Protein AF-A0A951XSM6-F1 (afdb_monomer_lite)

Foldseek 3Di:
DPPPQPLLNVLLVVLQVCPDPLVVLCVQLVPHSVLSVCSNVVVDVDRDPSNSVSSSVSVVVVVVVVVVVVVD

Radius of gyration: 12.47 Å; chains: 1; bounding box: 27×28×37 Å

Sequence (72 aa):
MTSEIGIYDFVMAHLREKRIPQRRVAVESGVPFSTVAKIAQGSIKDPSVHSVQRLYDYFVRVDAEADRKEAA

Secondary structure (DSSP, 8-state):
------HHHHHHHHHHH--S-HHHHHHHHT--HHHHHHHHTT--SS--HHHHHHHHHHHHHHHHHHHHHH--

Structure (mmCIF, N/CA/C/O backbone):
data_AF-A0A951XSM6-F1
#
_entry.id   AF-A0A951XSM6-F1
#
loop_
_atom_site.group_PDB
_atom_site.id
_atom_site.type_symbol
_atom_site.label_atom_id
_atom_site.label_alt_id
_atom_site.label_comp_id
_atom_site.label_asym_id
_atom_site.label_entity_id
_atom_site.label_seq_id
_atom_site.pdbx_PDB_ins_code
_atom_site.Cartn_x
_atom_site.Cartn_y
_atom_site.Cartn_z
_atom_site.occupancy
_atom_site.B_iso_or_equiv
_atom_site.auth_seq_id
_atom_site.auth_comp_id
_atom_site.auth_asym_id
_atom_site.auth_atom_id
_atom_site.pdbx_PDB_model_num
ATOM 1 N N . MET A 1 1 ? 15.403 20.118 3.891 1.00 35.12 1 MET A N 1
ATOM 2 C CA . MET A 1 1 ? 15.169 18.829 4.570 1.00 35.12 1 MET A CA 1
ATOM 3 C C . MET A 1 1 ? 14.781 17.843 3.492 1.00 35.12 1 MET A C 1
ATOM 5 O O . MET A 1 1 ? 13.691 17.961 2.950 1.00 35.12 1 MET A O 1
ATOM 9 N N . THR A 1 2 ? 15.698 16.970 3.091 1.00 41.50 2 THR A N 1
ATOM 10 C CA . THR A 1 2 ? 15.378 15.852 2.200 1.00 41.50 2 THR A CA 1
ATOM 11 C C . THR A 1 2 ? 14.654 14.842 3.077 1.00 41.50 2 THR A C 1
ATOM 13 O O . THR A 1 2 ? 15.293 14.038 3.745 1.00 41.50 2 THR A O 1
ATOM 16 N N . SER A 1 3 ? 13.343 15.004 3.241 1.00 48.41 3 SER A N 1
ATOM 17 C CA . SER A 1 3 ? 12.567 14.060 4.038 1.00 48.41 3 SER A CA 1
ATOM 18 C C . SER A 1 3 ? 12.594 12.731 3.299 1.00 48.41 3 SER A C 1
ATOM 20 O O . SER A 1 3 ? 12.029 12.633 2.211 1.00 48.41 3 SER A O 1
ATOM 22 N N . GLU A 1 4 ? 13.288 11.736 3.854 1.00 61.47 4 GLU A N 1
ATOM 23 C CA . GLU A 1 4 ? 13.079 10.341 3.477 1.00 61.47 4 GLU A CA 1
ATOM 24 C C . GLU A 1 4 ? 11.571 10.093 3.543 1.00 61.47 4 GLU A C 1
ATOM 26 O O . GLU A 1 4 ? 10.959 10.220 4.605 1.00 61.47 4 GLU A O 1
ATOM 31 N N . ILE A 1 5 ? 10.945 9.868 2.387 1.00 73.12 5 ILE A N 1
ATOM 32 C CA . ILE A 1 5 ? 9.507 9.632 2.313 1.00 73.12 5 ILE A CA 1
ATOM 33 C C . ILE A 1 5 ? 9.253 8.348 3.099 1.00 73.12 5 ILE A C 1
ATOM 35 O O . ILE A 1 5 ? 9.730 7.279 2.718 1.00 73.12 5 ILE A O 1
ATOM 39 N N . GLY A 1 6 ? 8.529 8.451 4.213 1.00 87.94 6 GLY A N 1
ATOM 40 C CA . GLY A 1 6 ? 8.175 7.281 5.003 1.00 87.94 6 GLY A CA 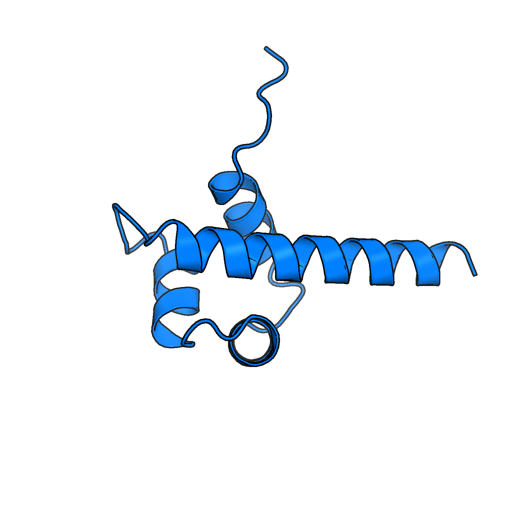1
ATOM 41 C C . GLY A 1 6 ? 7.360 6.303 4.158 1.00 87.94 6 GLY A C 1
ATOM 42 O O . GLY A 1 6 ? 6.575 6.716 3.304 1.00 87.94 6 GLY A O 1
ATOM 43 N N . ILE A 1 7 ? 7.495 4.998 4.415 1.00 91.81 7 ILE A N 1
ATOM 44 C CA . ILE A 1 7 ? 6.783 3.954 3.651 1.00 91.81 7 I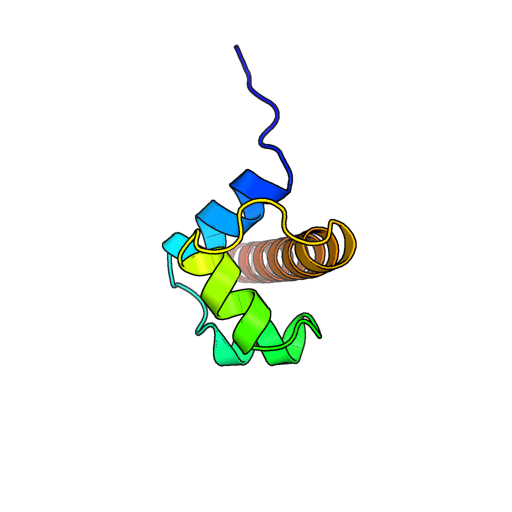LE A CA 1
ATOM 45 C C . ILE A 1 7 ? 5.267 4.200 3.583 1.00 91.81 7 ILE A C 1
ATOM 47 O O . ILE A 1 7 ? 4.620 3.870 2.593 1.00 91.81 7 ILE A O 1
ATOM 51 N N . TYR A 1 8 ? 4.698 4.826 4.618 1.00 91.75 8 TYR A N 1
ATOM 52 C CA . TYR A 1 8 ? 3.292 5.205 4.653 1.00 91.75 8 TYR A CA 1
ATOM 53 C C . TYR A 1 8 ? 2.964 6.319 3.655 1.00 91.75 8 TYR A C 1
ATOM 55 O O . TYR A 1 8 ? 2.007 6.189 2.893 1.00 91.75 8 TYR A O 1
ATOM 63 N N . ASP A 1 9 ? 3.764 7.384 3.623 1.00 91.94 9 ASP A N 1
ATOM 64 C CA . ASP A 1 9 ? 3.567 8.502 2.698 1.00 91.94 9 ASP A CA 1
ATOM 65 C C . ASP A 1 9 ? 3.732 8.044 1.246 1.00 91.94 9 ASP A C 1
ATOM 67 O O . ASP A 1 9 ? 2.935 8.425 0.386 1.00 91.94 9 ASP A O 1
ATOM 71 N N . PHE A 1 10 ? 4.690 7.147 0.992 1.00 94.00 10 PHE A N 1
ATOM 72 C CA . PHE A 1 10 ? 4.882 6.508 -0.311 1.00 94.00 10 PHE A CA 1
ATOM 73 C C . PHE A 1 10 ? 3.640 5.722 -0.757 1.00 94.00 10 PHE A C 1
ATOM 75 O O . PHE A 1 10 ? 3.141 5.905 -1.871 1.00 94.00 10 PHE A O 1
ATOM 82 N N . VAL A 1 11 ? 3.099 4.876 0.127 1.00 95.00 11 VAL A N 1
ATOM 83 C CA . VAL A 1 11 ? 1.870 4.113 -0.141 1.00 95.00 11 VAL A CA 1
ATOM 84 C C . VAL A 1 11 ? 0.683 5.051 -0.366 1.00 95.00 11 VAL A C 1
ATOM 86 O O . VAL A 1 11 ? -0.128 4.831 -1.267 1.00 95.00 11 VAL A O 1
ATOM 89 N N . MET A 1 12 ? 0.573 6.118 0.425 1.00 94.38 12 MET A N 1
ATOM 90 C CA . MET A 1 12 ? -0.518 7.081 0.297 1.00 94.38 12 MET A CA 1
ATOM 91 C C . MET A 1 12 ? -0.446 7.883 -1.001 1.00 94.38 12 MET A C 1
ATOM 93 O O . MET A 1 12 ? -1.498 8.144 -1.586 1.00 94.38 12 MET A O 1
ATOM 97 N N . ALA A 1 13 ? 0.748 8.241 -1.476 1.00 94.44 13 ALA A N 1
ATOM 98 C CA . ALA A 1 13 ? 0.927 8.880 -2.779 1.00 94.44 13 ALA A CA 1
ATOM 99 C C . ALA A 1 13 ? 0.352 7.995 -3.898 1.00 94.44 13 ALA A C 1
ATOM 101 O O . ALA A 1 13 ? -0.568 8.416 -4.602 1.00 94.44 13 ALA A O 1
ATOM 102 N N . HIS A 1 14 ? 0.755 6.725 -3.947 1.00 95.44 14 HIS A N 1
ATOM 103 C CA . HIS A 1 14 ? 0.263 5.753 -4.928 1.00 95.44 14 HIS A CA 1
ATOM 104 C C . HIS A 1 14 ? -1.255 5.548 -4.881 1.00 95.44 14 HIS A C 1
ATOM 106 O O . HIS A 1 14 ? -1.941 5.538 -5.909 1.00 95.44 14 HIS A O 1
ATOM 112 N N . LEU A 1 15 ? -1.819 5.409 -3.677 1.00 94.56 15 LEU A N 1
ATOM 113 C CA . LEU A 1 15 ? -3.264 5.242 -3.511 1.00 94.56 15 LEU A CA 1
ATOM 114 C C . LEU A 1 15 ? -4.049 6.492 -3.943 1.00 94.56 15 LEU A C 1
ATOM 116 O O . LEU A 1 15 ? -5.183 6.364 -4.418 1.00 94.56 15 LEU A O 1
ATOM 120 N N . ARG A 1 16 ? -3.465 7.688 -3.796 1.00 93.69 16 ARG A N 1
ATOM 121 C CA . ARG A 1 16 ? -4.071 8.969 -4.197 1.00 93.69 16 ARG A CA 1
ATOM 12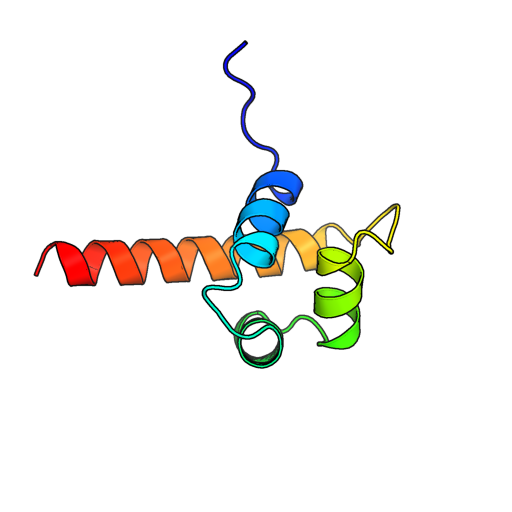2 C C . ARG A 1 16 ? -3.974 9.236 -5.691 1.00 93.69 16 ARG A C 1
ATOM 124 O O . ARG A 1 16 ? -4.906 9.823 -6.238 1.00 93.69 16 ARG A O 1
ATOM 131 N N . GLU A 1 17 ? -2.912 8.778 -6.344 1.00 94.25 17 GLU A N 1
ATOM 132 C CA . GLU A 1 17 ? -2.763 8.872 -7.799 1.00 94.25 17 GLU A CA 1
ATOM 133 C C . GLU A 1 17 ? -3.829 8.068 -8.552 1.00 94.25 17 GLU A C 1
ATOM 135 O O . GLU A 1 17 ? -4.159 8.390 -9.691 1.00 94.25 17 GLU A O 1
ATOM 140 N N . LYS A 1 18 ? -4.394 7.026 -7.921 1.00 91.00 18 LYS A N 1
ATOM 141 C CA . LYS A 1 18 ? -5.464 6.179 -8.485 1.00 91.00 18 LYS A CA 1
ATOM 142 C C . LYS A 1 18 ? -5.118 5.558 -9.849 1.00 91.00 18 LYS A C 1
ATOM 144 O O . LYS A 1 18 ? -6.021 5.159 -10.581 1.00 91.00 18 LYS A O 1
ATOM 149 N N . ARG A 1 19 ? -3.826 5.405 -10.168 1.00 92.12 19 ARG A N 1
ATOM 150 C CA . ARG A 1 19 ? -3.350 4.729 -11.392 1.00 92.12 19 ARG A CA 1
ATOM 151 C C . ARG A 1 19 ? -3.772 3.262 -11.441 1.00 92.12 19 ARG A C 1
ATOM 153 O O . ARG A 1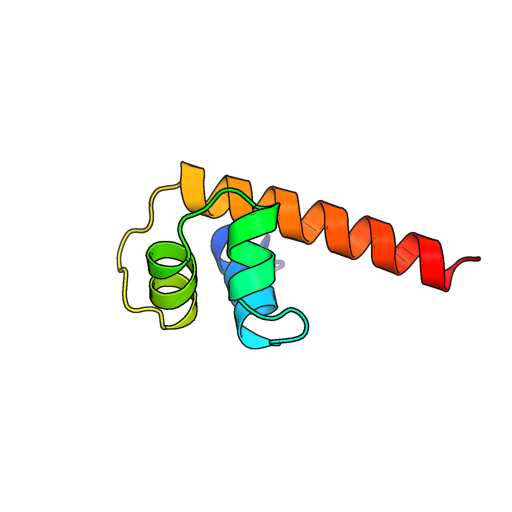 19 ? -4.035 2.726 -12.513 1.00 92.12 19 ARG A O 1
ATOM 160 N N . ILE A 1 20 ? -3.864 2.621 -10.274 1.00 94.44 20 ILE A N 1
ATOM 161 C CA . ILE A 1 20 ? -4.260 1.221 -10.127 1.00 94.44 20 ILE A CA 1
ATOM 162 C C . ILE A 1 20 ? -5.578 1.146 -9.346 1.00 94.44 20 ILE A C 1
ATOM 164 O O . ILE A 1 20 ? -5.679 1.715 -8.254 1.00 94.44 20 ILE A O 1
ATOM 168 N N . PRO A 1 21 ? -6.593 0.412 -9.838 1.00 96.00 21 PRO A N 1
ATOM 169 C CA . PRO A 1 21 ? -7.823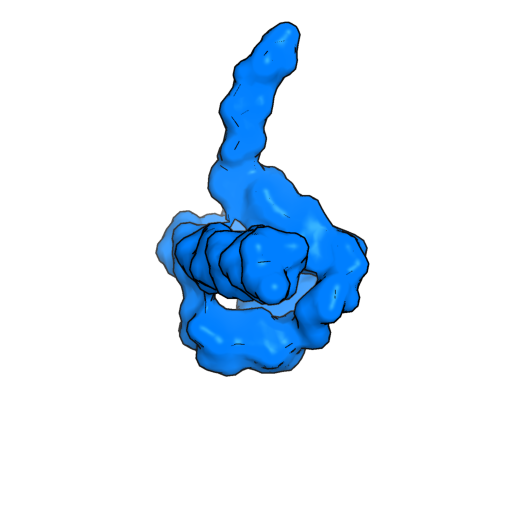 0.192 -9.088 1.00 96.00 21 PRO A CA 1
ATOM 170 C C . PRO A 1 21 ? -7.548 -0.482 -7.738 1.00 96.00 21 PRO A C 1
ATOM 172 O O . PRO A 1 21 ? -6.908 -1.531 -7.682 1.00 96.00 21 PRO A O 1
ATOM 175 N N . GLN A 1 22 ? -8.111 0.045 -6.648 1.00 95.50 22 GLN A N 1
ATOM 176 C CA . GLN A 1 22 ? -7.879 -0.474 -5.288 1.00 95.50 22 GLN A CA 1
ATOM 177 C C . GLN A 1 22 ? -8.240 -1.959 -5.118 1.00 95.50 22 GLN A C 1
ATOM 179 O O . GLN A 1 22 ? -7.622 -2.657 -4.320 1.00 95.50 22 GLN A O 1
ATOM 184 N N . ARG A 1 23 ? -9.215 -2.471 -5.886 1.00 96.50 23 ARG A N 1
ATOM 185 C CA . ARG A 1 23 ? -9.531 -3.910 -5.917 1.00 96.50 23 ARG A CA 1
ATOM 186 C C . ARG A 1 23 ? -8.345 -4.745 -6.394 1.00 96.50 23 ARG A C 1
ATOM 188 O O . ARG A 1 23 ? -8.081 -5.793 -5.820 1.00 96.50 23 ARG A O 1
ATOM 195 N N . ARG A 1 24 ? -7.631 -4.269 -7.414 1.00 97.31 24 ARG A N 1
ATOM 196 C CA . ARG A 1 24 ? -6.445 -4.932 -7.955 1.00 97.31 24 ARG A CA 1
ATOM 197 C C . ARG A 1 24 ? -5.285 -4.864 -6.968 1.00 97.31 24 ARG A C 1
ATOM 199 O O . ARG A 1 24 ? -4.693 -5.894 -6.675 1.00 97.31 24 ARG A O 1
ATOM 206 N N . VAL A 1 25 ? -5.058 -3.688 -6.377 1.00 97.50 25 VAL A N 1
ATOM 207 C CA . VAL A 1 25 ? -4.070 -3.503 -5.301 1.00 97.50 25 VAL A CA 1
ATOM 208 C C . VAL A 1 25 ? -4.315 -4.501 -4.167 1.00 97.50 25 VAL A C 1
ATOM 210 O O . VAL A 1 25 ? -3.388 -5.170 -3.733 1.00 97.50 25 VAL A O 1
ATOM 213 N N . ALA A 1 26 ? -5.559 -4.654 -3.711 1.00 97.56 26 ALA A N 1
ATOM 214 C CA . ALA A 1 26 ? -5.902 -5.574 -2.626 1.00 97.56 26 ALA A CA 1
ATOM 215 C C . ALA A 1 26 ? -5.589 -7.042 -2.959 1.00 97.56 26 ALA A C 1
ATOM 217 O O . ALA A 1 26 ? -4.997 -7.750 -2.147 1.00 97.56 26 ALA A O 1
ATOM 218 N N . VAL A 1 27 ? -5.958 -7.491 -4.162 1.00 97.81 27 VAL A N 1
ATOM 219 C CA . VAL A 1 27 ? -5.693 -8.865 -4.615 1.00 97.81 27 VAL A CA 1
ATOM 220 C C . VAL A 1 27 ? -4.192 -9.128 -4.720 1.00 97.81 27 VAL A C 1
ATOM 222 O O . VAL A 1 27 ? -3.713 -10.128 -4.196 1.00 97.81 27 VAL A O 1
ATOM 225 N N . GLU A 1 28 ? -3.443 -8.227 -5.353 1.00 97.44 28 GLU A N 1
ATOM 226 C CA . GLU A 1 28 ? -2.023 -8.452 -5.646 1.00 97.44 28 GLU A CA 1
ATOM 227 C C . GLU A 1 28 ? -1.093 -8.191 -4.450 1.00 97.44 28 GLU A C 1
ATOM 229 O O . GLU A 1 28 ? -0.044 -8.820 -4.350 1.00 97.44 28 GLU A O 1
ATOM 234 N N . SER A 1 29 ? -1.469 -7.303 -3.525 1.00 96.69 29 SER A N 1
ATOM 235 C CA . SER A 1 29 ? -0.718 -7.067 -2.277 1.00 96.69 29 SER A CA 1
ATOM 236 C C . SER A 1 29 ? -1.064 -8.061 -1.161 1.00 96.69 29 SER A C 1
ATOM 238 O O . SER A 1 29 ? -0.382 -8.118 -0.136 1.00 96.69 29 SER A O 1
ATOM 240 N N . GLY A 1 30 ? -2.162 -8.812 -1.303 1.00 97.00 30 GLY A N 1
ATOM 241 C CA . GLY A 1 30 ? -2.690 -9.683 -0.250 1.00 97.00 30 GLY A CA 1
ATOM 242 C C . GLY A 1 30 ? -3.237 -8.930 0.973 1.00 97.00 30 GLY A C 1
ATOM 243 O O . GLY A 1 30 ? -3.465 -9.540 2.023 1.00 97.00 30 GLY A O 1
ATOM 244 N N . VAL A 1 31 ? -3.435 -7.612 0.874 1.00 96.62 31 VAL A N 1
ATOM 245 C CA . VAL A 1 31 ? -4.089 -6.800 1.907 1.00 96.62 31 VAL A CA 1
ATOM 246 C C . VAL A 1 31 ? -5.599 -6.773 1.646 1.00 96.62 31 VAL A C 1
ATOM 248 O O . VAL A 1 31 ? -6.015 -6.494 0.522 1.00 96.62 31 VAL A O 1
ATOM 251 N N . PRO A 1 32 ? -6.458 -7.013 2.657 1.00 96.94 32 PRO A N 1
ATOM 252 C CA . PRO A 1 32 ? -7.905 -6.973 2.467 1.00 96.94 32 PRO A CA 1
ATOM 253 C C . PRO A 1 32 ? -8.375 -5.653 1.851 1.00 96.94 32 PRO A C 1
ATOM 255 O O . PRO A 1 32 ? -7.955 -4.576 2.276 1.00 96.94 32 PRO A O 1
ATOM 258 N N . PHE A 1 33 ? -9.306 -5.724 0.895 1.00 96.88 33 PHE A N 1
ATOM 259 C CA . PHE A 1 33 ? -9.817 -4.537 0.199 1.00 96.88 33 PHE A CA 1
ATOM 260 C C . PHE A 1 33 ? -10.353 -3.468 1.157 1.00 96.88 33 PHE A C 1
ATOM 262 O O . PHE A 1 33 ? -10.101 -2.284 0.961 1.00 96.88 33 PHE A O 1
ATOM 269 N N . SER A 1 34 ? -11.044 -3.878 2.223 1.00 95.69 34 SER A N 1
ATOM 270 C CA . SER A 1 34 ? -11.540 -2.960 3.251 1.00 95.69 34 SER A CA 1
ATOM 271 C C . SER A 1 34 ? -10.410 -2.189 3.941 1.00 95.69 34 SER A C 1
ATOM 273 O O . SER A 1 34 ? -10.569 -1.003 4.216 1.00 95.69 34 SER A O 1
ATOM 275 N N . THR A 1 35 ? -9.262 -2.825 4.178 1.00 95.50 35 THR A N 1
ATOM 276 C CA . THR A 1 35 ? -8.062 -2.183 4.731 1.00 95.50 35 THR A CA 1
ATOM 277 C C . THR A 1 35 ? -7.460 -1.204 3.730 1.00 95.50 35 THR A C 1
ATOM 279 O O . THR A 1 35 ? -7.214 -0.057 4.094 1.00 95.50 35 THR A O 1
ATOM 282 N N . VAL A 1 36 ? -7.295 -1.607 2.465 1.00 96.38 36 VAL A N 1
ATOM 283 C CA . VAL A 1 36 ? -6.784 -0.721 1.400 1.00 96.38 36 VAL A CA 1
ATOM 284 C C . VAL A 1 36 ? -7.662 0.521 1.251 1.00 96.38 36 VAL A C 1
ATOM 286 O O . VAL A 1 36 ? -7.155 1.641 1.252 1.00 96.38 36 VAL A O 1
ATOM 289 N N . ALA A 1 37 ? -8.983 0.338 1.184 1.00 95.69 37 ALA A N 1
ATOM 290 C CA . ALA A 1 37 ? -9.936 1.434 1.050 1.00 95.69 37 ALA A CA 1
ATOM 291 C C . ALA A 1 37 ? -9.871 2.390 2.248 1.00 95.69 37 ALA A C 1
ATOM 293 O O . ALA A 1 37 ? -9.802 3.604 2.066 1.00 95.69 37 ALA A O 1
ATOM 294 N N . LYS A 1 38 ? -9.836 1.856 3.473 1.00 95.12 38 LYS A N 1
ATOM 295 C CA . LYS A 1 38 ? -9.763 2.670 4.689 1.00 95.12 38 LYS A CA 1
ATOM 296 C C . LYS A 1 38 ? -8.450 3.450 4.813 1.00 95.12 38 LYS A C 1
ATOM 298 O O . LYS A 1 38 ? -8.496 4.602 5.248 1.00 95.12 38 LYS A O 1
ATOM 303 N N . ILE A 1 39 ? -7.321 2.849 4.424 1.00 94.06 39 ILE A N 1
ATOM 304 C CA . ILE A 1 39 ? -6.013 3.521 4.351 1.00 94.06 39 ILE A CA 1
ATOM 305 C C . ILE A 1 39 ? -6.070 4.642 3.312 1.00 94.06 39 ILE A C 1
ATOM 307 O O . ILE A 1 39 ? -5.783 5.784 3.645 1.00 94.06 39 ILE A O 1
ATOM 311 N N . ALA A 1 40 ? -6.533 4.356 2.090 1.00 93.62 40 ALA A N 1
ATOM 312 C CA . ALA A 1 40 ? -6.637 5.356 1.025 1.00 93.62 40 ALA A CA 1
ATOM 313 C C . ALA A 1 40 ? -7.545 6.542 1.402 1.00 93.62 40 ALA A C 1
ATOM 315 O O . ALA A 1 40 ? -7.295 7.675 0.995 1.00 93.62 40 ALA A O 1
ATOM 316 N N . GLN A 1 41 ? -8.592 6.284 2.189 1.00 93.25 41 GLN A N 1
ATOM 317 C CA . GLN A 1 41 ? -9.487 7.306 2.739 1.00 93.25 41 GLN A CA 1
ATOM 318 C C . GLN A 1 41 ? -8.873 8.092 3.911 1.00 93.25 41 GLN A C 1
ATOM 320 O O . GLN A 1 41 ? -9.454 9.087 4.331 1.00 93.25 41 GLN A O 1
ATOM 325 N N . GLY A 1 42 ? -7.741 7.654 4.472 1.00 90.56 42 GLY A N 1
ATOM 326 C CA . GLY A 1 42 ? -7.150 8.235 5.683 1.00 90.56 42 GLY A CA 1
ATOM 327 C C . GLY A 1 42 ? -7.979 7.994 6.951 1.00 90.56 42 GLY A C 1
ATOM 328 O O . GLY A 1 42 ? -7.808 8.690 7.944 1.00 90.56 42 GLY A O 1
ATOM 329 N N . SER A 1 43 ? -8.901 7.027 6.920 1.00 90.94 43 SER A N 1
ATOM 330 C CA . SER A 1 43 ? -9.851 6.756 8.013 1.00 90.94 43 SER A CA 1
ATOM 331 C C . SER A 1 43 ? -9.270 5.900 9.145 1.00 90.94 43 SER A C 1
ATOM 333 O O . SER A 1 43 ? -9.861 5.809 10.220 1.00 90.94 43 SER A O 1
ATOM 335 N N . ILE A 1 44 ? -8.119 5.259 8.919 1.00 87.31 44 ILE A N 1
ATOM 336 C CA . ILE A 1 44 ? -7.385 4.517 9.947 1.00 87.31 44 ILE A CA 1
ATOM 337 C C . ILE A 1 44 ? -6.254 5.404 10.451 1.00 87.31 44 ILE A C 1
ATOM 339 O O . ILE A 1 44 ? -5.341 5.725 9.696 1.00 87.31 44 ILE A O 1
ATOM 343 N N . LYS A 1 45 ? -6.316 5.759 11.736 1.00 77.81 45 LYS A N 1
ATOM 344 C CA . LYS A 1 45 ? -5.304 6.583 12.403 1.00 77.81 45 LYS A CA 1
ATOM 345 C C . LYS A 1 45 ? -3.961 5.857 12.543 1.00 77.81 45 LYS A C 1
ATOM 347 O O . LYS A 1 45 ? -2.935 6.446 12.244 1.00 77.81 45 LYS A O 1
ATOM 352 N N . ASP A 1 46 ? -4.002 4.577 12.920 1.00 80.88 46 ASP A N 1
ATOM 353 C CA . ASP A 1 46 ? -2.820 3.736 13.144 1.00 80.88 46 ASP A CA 1
ATOM 354 C C . ASP A 1 46 ? -2.938 2.422 12.351 1.00 80.88 46 ASP A C 1
ATOM 356 O O . ASP A 1 46 ? -3.423 1.406 12.863 1.00 80.88 46 ASP A O 1
ATOM 360 N N . PRO A 1 47 ? -2.586 2.425 11.052 1.00 85.50 47 PRO A N 1
ATOM 361 C CA . PRO A 1 47 ? -2.633 1.221 10.238 1.00 85.50 47 PRO A CA 1
ATOM 362 C C . PRO A 1 47 ? -1.542 0.232 10.656 1.00 85.50 47 PRO A C 1
ATOM 364 O O . PRO A 1 47 ? -0.431 0.607 11.021 1.00 85.50 47 PRO A O 1
ATOM 367 N N . SER A 1 48 ? -1.846 -1.066 10.561 1.00 92.19 48 SER A N 1
ATOM 368 C CA . SER A 1 48 ? -0.863 -2.118 10.834 1.00 92.19 48 SER A CA 1
ATOM 369 C C . SER A 1 48 ? 0.355 -1.960 9.923 1.00 92.19 48 SER A C 1
ATOM 371 O O . SER A 1 48 ? 0.215 -2.002 8.698 1.00 92.19 48 SER A O 1
ATOM 373 N N . VAL A 1 49 ? 1.548 -1.870 10.520 1.00 91.94 49 VAL A N 1
ATOM 374 C CA . VAL A 1 49 ? 2.828 -1.762 9.797 1.00 91.94 49 VAL A CA 1
ATOM 375 C C . VAL A 1 49 ? 2.980 -2.878 8.759 1.00 91.94 49 VAL A C 1
ATOM 377 O O . VAL A 1 49 ? 3.387 -2.617 7.637 1.00 91.94 49 VAL A O 1
ATOM 380 N N . HIS A 1 50 ? 2.534 -4.100 9.063 1.00 95.25 50 HIS A N 1
ATOM 381 C CA . HIS A 1 50 ? 2.581 -5.234 8.130 1.00 95.25 50 HIS A CA 1
ATOM 382 C C . HIS A 1 50 ? 1.670 -5.060 6.906 1.00 95.25 50 HIS A C 1
ATOM 384 O O . HIS A 1 50 ? 1.919 -5.642 5.852 1.00 95.25 50 HIS A O 1
ATOM 390 N N . SER A 1 51 ? 0.574 -4.310 7.039 1.00 95.44 51 SER A N 1
ATOM 391 C CA . SER A 1 51 ? -0.293 -3.989 5.899 1.00 95.44 51 SER A CA 1
ATOM 392 C C . SER A 1 51 ? 0.320 -2.877 5.055 1.00 95.44 51 SER A C 1
ATOM 394 O O . SER A 1 51 ? 0.299 -2.971 3.833 1.00 95.44 51 SER A O 1
ATOM 396 N N . VAL A 1 52 ? 0.907 -1.863 5.699 1.00 95.31 52 VAL A N 1
ATOM 397 C CA . VAL A 1 52 ? 1.619 -0.780 5.005 1.00 95.31 52 VAL A CA 1
ATOM 398 C C . VAL A 1 52 ? 2.830 -1.331 4.253 1.00 95.31 52 VAL A C 1
ATOM 400 O O . VAL A 1 52 ? 2.989 -1.022 3.080 1.00 95.31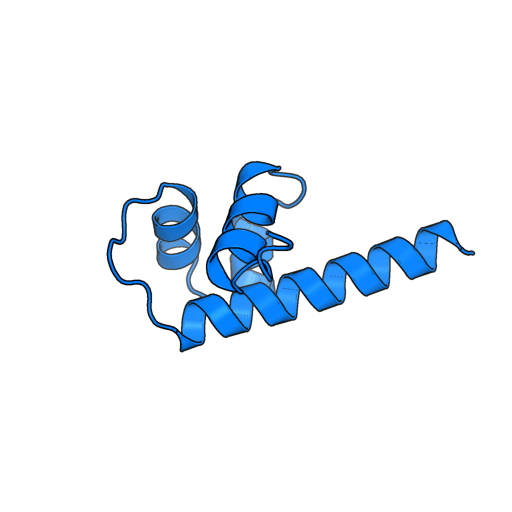 52 VAL A O 1
ATOM 403 N N . GLN A 1 53 ? 3.616 -2.215 4.872 1.00 95.94 53 GLN A N 1
ATOM 404 C CA . GLN A 1 53 ? 4.772 -2.846 4.235 1.00 95.94 53 GLN A CA 1
ATOM 405 C C . GLN A 1 53 ? 4.368 -3.670 3.007 1.00 95.94 53 GLN A C 1
ATOM 407 O O . GLN A 1 53 ? 4.935 -3.487 1.942 1.00 95.94 53 GLN A O 1
ATOM 412 N N . ARG A 1 54 ? 3.323 -4.505 3.104 1.00 97.62 54 ARG A N 1
ATOM 413 C CA . ARG A 1 54 ? 2.836 -5.277 1.945 1.00 97.62 54 ARG A CA 1
ATOM 414 C C . ARG A 1 54 ? 2.363 -4.398 0.788 1.00 97.62 54 ARG A C 1
ATOM 416 O O . ARG A 1 54 ? 2.544 -4.757 -0.372 1.00 97.62 54 ARG A O 1
ATOM 423 N N . LEU A 1 55 ? 1.747 -3.255 1.092 1.00 97.06 55 LEU A N 1
ATOM 424 C CA . LEU A 1 55 ? 1.372 -2.275 0.071 1.00 97.06 55 LEU A CA 1
ATOM 425 C C . LEU A 1 55 ? 2.603 -1.598 -0.533 1.00 97.06 55 LEU A C 1
ATOM 427 O O . LEU A 1 55 ? 2.653 -1.419 -1.745 1.00 97.06 55 LEU A O 1
ATOM 431 N N . TYR A 1 56 ? 3.589 -1.255 0.292 1.00 96.94 56 TYR A N 1
ATOM 432 C CA . TYR A 1 56 ? 4.853 -0.685 -0.158 1.00 96.94 56 TYR A CA 1
ATOM 433 C C . TYR A 1 56 ? 5.579 -1.642 -1.112 1.00 96.94 56 TYR A C 1
ATOM 435 O O . TYR A 1 56 ? 5.871 -1.262 -2.243 1.00 96.94 56 TYR A O 1
ATOM 443 N N . ASP A 1 57 ? 5.765 -2.901 -0.707 1.00 97.38 57 ASP A N 1
ATOM 444 C CA . ASP A 1 57 ? 6.428 -3.933 -1.514 1.00 97.38 57 ASP A CA 1
ATOM 445 C C . ASP A 1 57 ? 5.713 -4.136 -2.859 1.00 97.38 57 ASP A C 1
ATOM 447 O O . ASP A 1 57 ? 6.347 -4.294 -3.905 1.00 97.38 57 ASP A O 1
ATOM 451 N N . TYR A 1 58 ? 4.376 -4.093 -2.845 1.00 97.75 58 TYR A N 1
ATOM 452 C CA . TYR A 1 58 ? 3.565 -4.156 -4.055 1.00 97.75 58 TYR A CA 1
ATOM 453 C C . TYR A 1 58 ? 3.853 -2.988 -5.006 1.00 97.75 58 TYR A C 1
ATOM 455 O O . TYR A 1 58 ? 4.122 -3.225 -6.183 1.00 97.75 58 TYR A O 1
ATOM 463 N N . PHE A 1 59 ? 3.805 -1.748 -4.518 1.00 96.88 59 PHE A N 1
ATOM 464 C CA . PHE A 1 59 ? 4.007 -0.570 -5.364 1.00 96.88 59 PHE A CA 1
ATOM 465 C C . PHE A 1 59 ? 5.443 -0.468 -5.881 1.00 96.88 59 PHE A C 1
ATOM 467 O O . PHE A 1 59 ? 5.621 -0.243 -7.072 1.00 96.88 59 PHE A O 1
ATOM 474 N N . VAL A 1 60 ? 6.451 -0.783 -5.060 1.00 96.31 60 VAL A N 1
ATOM 475 C CA . VAL A 1 60 ? 7.853 -0.867 -5.514 1.00 96.31 60 VAL A CA 1
ATOM 476 C C . VAL A 1 60 ? 8.010 -1.861 -6.666 1.00 96.31 60 VAL A C 1
ATOM 478 O O . VAL A 1 60 ? 8.699 -1.580 -7.647 1.00 96.31 60 VAL A O 1
ATOM 481 N N . ARG A 1 61 ? 7.355 -3.028 -6.584 1.00 96.62 61 ARG A N 1
ATOM 482 C CA . ARG A 1 61 ? 7.374 -4.005 -7.679 1.00 96.62 61 ARG A CA 1
ATOM 483 C C . ARG A 1 61 ? 6.701 -3.460 -8.940 1.00 96.62 61 ARG A C 1
ATOM 485 O O . ARG A 1 61 ? 7.222 -3.688 -10.029 1.00 96.62 61 ARG A O 1
ATOM 492 N N . VAL A 1 62 ? 5.563 -2.778 -8.803 1.00 95.25 62 VAL A N 1
ATOM 493 C CA . VAL A 1 62 ? 4.831 -2.214 -9.947 1.00 95.25 62 VAL A CA 1
ATOM 494 C C . VAL A 1 62 ? 5.628 -1.108 -10.632 1.00 95.25 62 VAL A C 1
ATOM 496 O O . VAL A 1 62 ? 5.709 -1.122 -11.858 1.00 95.25 62 VAL A O 1
ATOM 499 N N . ASP A 1 63 ? 6.246 -0.208 -9.873 1.00 93.94 63 ASP A N 1
ATOM 500 C CA . ASP A 1 63 ? 7.081 0.862 -10.424 1.00 93.94 63 ASP A CA 1
ATOM 501 C C . ASP A 1 63 ? 8.283 0.272 -11.162 1.00 93.94 63 ASP A C 1
ATOM 503 O O . ASP A 1 63 ? 8.502 0.570 -12.332 1.00 93.94 63 ASP A O 1
ATOM 507 N N . ALA A 1 64 ? 8.973 -0.701 -10.556 1.00 93.38 64 ALA A N 1
ATOM 508 C CA . ALA A 1 64 ? 10.078 -1.392 -11.217 1.00 93.38 64 ALA A CA 1
ATOM 509 C C . ALA A 1 64 ? 9.642 -2.140 -12.496 1.00 93.38 64 ALA A C 1
ATOM 511 O O . ALA A 1 64 ? 10.428 -2.299 -13.430 1.00 93.38 64 ALA A O 1
ATOM 512 N N . GLU A 1 65 ? 8.409 -2.655 -12.548 1.00 93.00 65 GLU A N 1
ATOM 513 C CA . GLU A 1 65 ? 7.823 -3.248 -13.757 1.00 93.00 65 GLU A CA 1
ATOM 514 C C . GLU A 1 65 ? 7.434 -2.197 -14.806 1.00 93.00 65 GLU A C 1
ATOM 516 O O . GLU A 1 65 ? 7.519 -2.493 -16.000 1.00 93.00 65 GLU A O 1
ATOM 521 N N . ALA A 1 66 ? 7.003 -1.007 -14.387 1.00 90.12 66 ALA A N 1
ATOM 522 C CA . ALA A 1 66 ? 6.683 0.111 -15.268 1.00 90.12 66 ALA A CA 1
ATOM 523 C C . ALA A 1 66 ? 7.955 0.689 -15.903 1.00 90.12 66 ALA A C 1
ATOM 525 O O . ALA A 1 66 ? 8.037 0.741 -17.129 1.00 90.12 66 ALA A O 1
ATOM 526 N N . ASP A 1 67 ? 8.982 0.972 -15.100 1.00 90.44 67 ASP A N 1
ATOM 527 C CA . ASP A 1 67 ? 10.274 1.496 -15.559 1.00 90.44 67 ASP A CA 1
ATOM 528 C C . ASP A 1 67 ? 10.929 0.560 -16.587 1.00 90.44 67 ASP A C 1
ATOM 530 O O . ASP A 1 67 ? 11.427 0.992 -17.628 1.00 90.44 67 ASP A O 1
ATOM 534 N N . ARG A 1 68 ? 10.873 -0.760 -16.346 1.00 88.94 68 ARG A N 1
ATOM 535 C CA . ARG A 1 68 ? 11.380 -1.764 -17.300 1.00 88.94 68 ARG A CA 1
ATOM 536 C C . ARG A 1 68 ? 10.643 -1.754 -18.638 1.00 88.94 68 ARG A C 1
ATOM 538 O O . ARG A 1 68 ? 11.252 -2.108 -19.641 1.00 88.94 68 ARG A O 1
ATOM 545 N N . LYS A 1 69 ? 9.351 -1.416 -18.658 1.00 84.50 69 LYS A N 1
ATOM 546 C CA . LYS A 1 69 ? 8.570 -1.320 -19.903 1.00 84.50 69 LYS A CA 1
ATOM 547 C C . LYS A 1 69 ? 8.847 -0.029 -20.658 1.00 84.50 69 LYS A C 1
ATOM 549 O O . LYS A 1 69 ? 8.731 -0.034 -21.872 1.00 84.50 69 LYS A O 1
ATOM 554 N N . GLU A 1 70 ? 9.175 1.053 -19.962 1.00 79.06 70 GLU A N 1
ATOM 555 C CA . GLU A 1 70 ? 9.521 2.332 -20.594 1.00 79.06 70 GLU A CA 1
ATOM 556 C C . GLU A 1 70 ? 10.935 2.318 -21.199 1.00 79.06 70 GLU A C 1
ATOM 558 O O . GLU A 1 70 ? 11.200 3.036 -22.159 1.00 79.06 70 GLU A O 1
ATOM 563 N N . ALA A 1 71 ? 11.831 1.478 -20.673 1.00 74.00 71 ALA A N 1
ATOM 564 C CA . ALA A 1 71 ? 13.201 1.321 -21.165 1.00 74.00 71 ALA A CA 1
ATOM 565 C C . ALA A 1 71 ? 13.374 0.306 -22.321 1.00 74.00 71 ALA A C 1
ATOM 567 O O . ALA A 1 71 ? 14.495 0.157 -22.813 1.00 74.00 71 ALA A O 1
ATOM 568 N N . ALA A 1 72 ? 12.314 -0.410 -22.719 1.00 62.34 72 ALA A N 1
ATOM 569 C CA . ALA A 1 72 ? 12.326 -1.466 -23.741 1.00 62.34 72 ALA A CA 1
ATOM 570 C C . ALA A 1 72 ? 11.588 -1.036 -25.016 1.00 62.34 72 ALA A C 1
ATOM 572 O O . ALA A 1 72 ? 12.098 -1.358 -26.113 1.00 62.34 72 ALA A O 1
#

pLDDT: mean 89.95, std 12.5, range [35.12, 97.81]